Protein AF-X1VUG7-F1 (afdb_monomer)

Radius of gyration: 15.22 Å; Cα contacts (8 Å, |Δi|>4): 152; chains: 1; bounding box: 32×31×41 Å

Structure (mmCIF, N/CA/C/O backbone):
data_AF-X1VUG7-F1
#
_entry.id   AF-X1VUG7-F1
#
loop_
_atom_site.group_PDB
_atom_site.id
_atom_site.type_symbol
_atom_site.label_atom_id
_atom_site.label_alt_id
_atom_site.label_comp_id
_atom_site.label_asym_id
_atom_site.label_entity_id
_atom_site.label_seq_id
_atom_site.pdbx_PDB_ins_code
_atom_site.Cartn_x
_atom_site.Cartn_y
_atom_site.Cartn_z
_atom_site.occupancy
_atom_site.B_iso_or_equiv
_atom_site.auth_seq_id
_atom_site.auth_comp_id
_atom_site.auth_asym_id
_atom_site.auth_atom_id
_atom_site.pdbx_PDB_model_num
ATOM 1 N N . TYR A 1 1 ? -4.766 -6.450 -18.904 1.00 79.12 1 TYR A N 1
ATOM 2 C CA . TYR A 1 1 ? -4.909 -5.494 -17.787 1.00 79.12 1 TYR A CA 1
ATOM 3 C C . TYR A 1 1 ? -4.251 -6.085 -16.548 1.00 79.12 1 TYR A C 1
ATOM 5 O O . TYR A 1 1 ? -4.402 -7.282 -16.346 1.00 79.12 1 TYR A O 1
ATOM 13 N N . ASN A 1 2 ? -3.500 -5.303 -15.763 1.00 92.06 2 ASN A N 1
ATOM 14 C CA . ASN A 1 2 ? -2.887 -5.763 -14.508 1.00 92.06 2 ASN A CA 1
ATOM 15 C C . ASN A 1 2 ? -3.212 -4.790 -13.358 1.00 92.06 2 ASN A C 1
ATOM 17 O O . ASN A 1 2 ? -3.263 -3.574 -13.564 1.00 92.06 2 ASN A O 1
ATOM 21 N N . ALA A 1 3 ? -3.423 -5.322 -12.152 1.00 92.75 3 ALA A N 1
ATOM 22 C CA . ALA A 1 3 ? -3.643 -4.529 -10.942 1.00 92.75 3 ALA A CA 1
ATOM 23 C C . ALA A 1 3 ? -2.305 -4.152 -10.285 1.00 92.75 3 ALA A C 1
ATOM 25 O O . ALA A 1 3 ? -1.955 -2.978 -10.200 1.00 92.75 3 ALA A O 1
ATOM 26 N N . LEU A 1 4 ? -1.517 -5.158 -9.923 1.00 96.50 4 LEU A N 1
ATOM 27 C CA . LEU A 1 4 ? -0.265 -5.031 -9.185 1.00 96.50 4 LEU A CA 1
ATOM 28 C C . LEU A 1 4 ? 0.807 -5.880 -9.885 1.00 96.50 4 LEU A C 1
ATOM 30 O O . LEU A 1 4 ? 0.475 -6.808 -10.629 1.00 96.50 4 LEU A O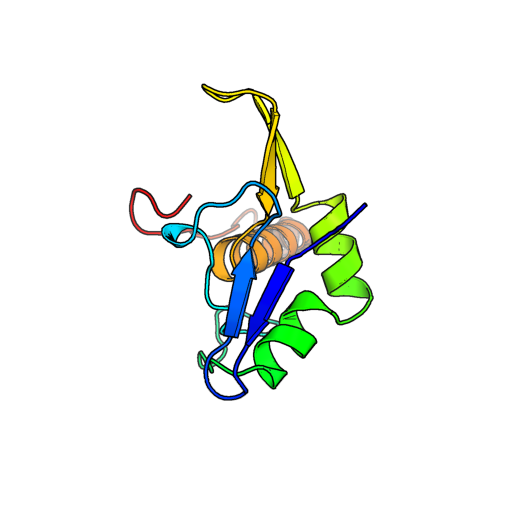 1
ATOM 34 N N . ILE A 1 5 ? 2.083 -5.584 -9.650 1.00 97.56 5 ILE A N 1
ATOM 35 C CA . ILE A 1 5 ? 3.210 -6.461 -9.989 1.00 97.56 5 ILE A CA 1
ATOM 36 C C . ILE A 1 5 ? 3.920 -6.816 -8.690 1.00 97.56 5 ILE A C 1
ATOM 38 O O . ILE A 1 5 ? 4.355 -5.917 -7.977 1.00 97.56 5 ILE A O 1
ATOM 42 N N . ILE A 1 6 ? 4.056 -8.113 -8.407 1.00 97.62 6 ILE A N 1
ATOM 43 C CA . ILE A 1 6 ? 4.806 -8.633 -7.260 1.00 97.62 6 ILE A CA 1
ATOM 44 C C . ILE A 1 6 ? 6.060 -9.342 -7.771 1.00 97.62 6 ILE A C 1
ATOM 46 O O . ILE A 1 6 ? 5.980 -10.237 -8.611 1.00 97.62 6 ILE A O 1
ATOM 50 N N . LEU A 1 7 ? 7.216 -8.951 -7.240 1.00 97.12 7 LEU A N 1
ATOM 51 C CA . LEU A 1 7 ? 8.517 -9.558 -7.509 1.00 97.12 7 LEU A CA 1
ATOM 52 C C . LEU A 1 7 ? 9.036 -10.164 -6.212 1.00 97.12 7 LEU A C 1
ATOM 54 O O . LEU A 1 7 ? 9.177 -9.454 -5.217 1.00 97.12 7 LEU A O 1
ATOM 58 N N . SER A 1 8 ? 9.310 -11.468 -6.201 1.00 96.56 8 SER A N 1
ATOM 59 C CA . SER A 1 8 ? 9.705 -12.161 -4.976 1.00 96.56 8 SER A CA 1
ATOM 60 C C . SER A 1 8 ? 10.690 -13.297 -5.218 1.00 96.56 8 SER A C 1
ATOM 62 O O . SER A 1 8 ? 10.634 -13.979 -6.237 1.00 96.56 8 SER A O 1
ATOM 64 N N . ASN A 1 9 ? 11.561 -13.519 -4.234 1.00 95.19 9 ASN A N 1
ATOM 65 C CA . ASN A 1 9 ? 12.375 -14.727 -4.088 1.00 95.19 9 ASN A CA 1
ATOM 66 C C . ASN A 1 9 ? 12.018 -15.514 -2.805 1.00 95.19 9 ASN A C 1
ATOM 68 O O . ASN A 1 9 ? 12.833 -16.283 -2.296 1.00 95.19 9 ASN A O 1
ATOM 72 N N . GLY A 1 10 ? 10.833 -15.269 -2.237 1.00 90.12 10 GLY A N 1
ATOM 73 C CA . GLY A 1 10 ? 10.355 -15.841 -0.976 1.00 90.12 10 GLY A CA 1
ATOM 74 C C . GLY A 1 10 ? 10.706 -14.991 0.249 1.00 90.12 10 GLY A C 1
ATOM 75 O O . GLY A 1 10 ? 9.806 -14.566 0.974 1.00 90.12 10 GLY A O 1
ATOM 76 N N . SER A 1 11 ? 11.996 -14.706 0.463 1.00 89.62 11 SER A N 1
ATOM 77 C CA . SER A 1 11 ? 12.484 -13.946 1.633 1.00 89.62 11 SER A CA 1
ATOM 78 C C . SER A 1 11 ? 12.465 -12.429 1.442 1.00 89.62 11 SER A C 1
ATOM 80 O O . SER A 1 11 ? 12.425 -11.674 2.408 1.00 89.62 11 SER A O 1
ATOM 82 N N . LYS A 1 12 ? 12.492 -11.968 0.193 1.00 92.31 12 LYS A N 1
ATOM 83 C CA . LYS A 1 12 ? 12.324 -10.570 -0.189 1.00 92.31 12 LYS A CA 1
ATOM 84 C C . LYS A 1 12 ? 11.212 -10.492 -1.213 1.00 92.31 12 LYS A C 1
ATOM 86 O O . LYS A 1 12 ? 11.194 -11.262 -2.173 1.00 92.31 12 LYS A O 1
ATOM 91 N N . SER A 1 13 ? 10.325 -9.529 -1.015 1.00 96.38 13 SER A N 1
ATOM 92 C CA . SER A 1 13 ? 9.191 -9.299 -1.897 1.00 96.38 13 SER A CA 1
ATOM 93 C C . SER A 1 13 ? 8.984 -7.807 -2.066 1.00 96.38 13 SER A C 1
ATOM 95 O O . SER A 1 13 ? 9.064 -7.059 -1.089 1.00 96.38 13 SER A O 1
ATOM 97 N N . LYS A 1 14 ? 8.715 -7.384 -3.298 1.00 97.44 14 LYS A N 1
ATOM 98 C CA . LYS A 1 14 ? 8.392 -6.002 -3.640 1.00 97.44 14 LYS A CA 1
ATOM 99 C C . LYS A 1 14 ? 7.148 -5.934 -4.509 1.00 97.44 14 LYS A C 1
ATOM 101 O O . LYS A 1 14 ? 6.950 -6.802 -5.358 1.00 97.44 14 LYS A O 1
ATOM 106 N N . VAL A 1 15 ? 6.357 -4.885 -4.322 1.00 97.69 15 VAL A N 1
ATOM 107 C CA . VAL A 1 15 ? 5.138 -4.613 -5.084 1.00 97.69 15 VAL A CA 1
ATOM 108 C C . VAL A 1 15 ? 5.208 -3.238 -5.747 1.00 97.69 15 VAL A C 1
ATOM 110 O O . VAL A 1 15 ? 5.751 -2.292 -5.175 1.00 97.69 15 VAL A O 1
ATOM 113 N N . GLY A 1 16 ? 4.681 -3.137 -6.963 1.00 97.56 16 GLY A N 1
ATOM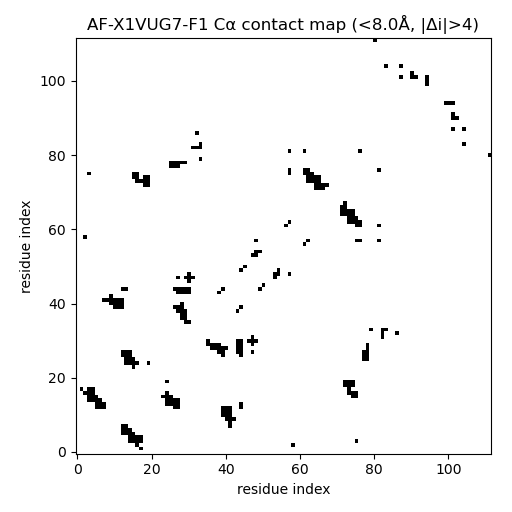 114 C CA . GLY A 1 16 ? 4.633 -1.900 -7.739 1.00 97.56 16 GLY A CA 1
ATOM 115 C C . GLY A 1 16 ? 3.591 -1.948 -8.855 1.00 97.56 16 GLY A C 1
ATOM 116 O O . GLY A 1 16 ? 2.839 -2.917 -8.994 1.00 97.56 16 GLY A O 1
ATOM 117 N N . SER A 1 17 ? 3.542 -0.887 -9.658 1.00 96.94 17 SER A N 1
ATOM 118 C CA . SER A 1 17 ? 2.695 -0.801 -10.850 1.00 96.94 17 SER A CA 1
ATOM 119 C C . SER A 1 17 ? 3.491 -1.128 -12.120 1.00 96.94 17 SER A C 1
ATOM 121 O O . SER A 1 17 ? 4.715 -1.218 -12.105 1.00 96.94 17 SER A O 1
ATOM 123 N N . VAL A 1 18 ? 2.797 -1.285 -13.250 1.00 95.62 18 VAL A N 1
ATOM 124 C CA . VAL A 1 18 ? 3.435 -1.546 -14.554 1.00 95.62 18 VAL A CA 1
ATOM 125 C C . VAL A 1 18 ? 4.281 -0.383 -15.079 1.00 95.62 18 VAL A C 1
ATOM 127 O O . VAL A 1 18 ? 5.201 -0.610 -15.855 1.00 95.62 18 VAL A O 1
ATOM 130 N N . SER A 1 19 ? 3.990 0.847 -14.656 1.00 95.62 19 SER A N 1
ATOM 131 C CA . SER A 1 19 ? 4.742 2.047 -15.044 1.00 95.62 19 SER A CA 1
ATOM 132 C C . SER A 1 19 ? 5.733 2.502 -13.971 1.00 95.62 19 SER A C 1
ATOM 134 O O . SER A 1 19 ? 6.296 3.584 -14.097 1.00 95.62 19 SER A O 1
ATOM 136 N N . ALA A 1 20 ? 5.891 1.741 -12.885 1.00 95.06 20 ALA A N 1
ATOM 137 C CA . ALA A 1 20 ? 6.808 2.085 -11.809 1.00 95.06 20 ALA A CA 1
ATOM 138 C C . ALA A 1 20 ? 8.253 1.742 -12.193 1.00 95.06 20 ALA A C 1
ATOM 140 O O . ALA A 1 20 ? 8.538 0.644 -12.671 1.00 95.06 20 ALA A O 1
ATOM 141 N N . GLU A 1 21 ? 9.176 2.659 -11.915 1.00 94.75 21 GLU A N 1
ATOM 142 C CA . GLU A 1 21 ? 10.604 2.347 -11.891 1.00 94.75 21 GLU A CA 1
ATOM 143 C C . GLU A 1 21 ? 10.960 1.531 -10.639 1.00 94.75 21 GLU A C 1
ATOM 145 O O . GLU A 1 21 ? 10.217 1.506 -9.654 1.00 94.75 21 GLU A O 1
ATOM 150 N N . TRP A 1 22 ? 12.117 0.861 -10.656 1.00 95.75 22 TRP A N 1
ATOM 151 C CA . TRP A 1 22 ? 12.538 -0.056 -9.589 1.00 95.75 22 TRP A CA 1
ATOM 152 C C . TRP A 1 22 ? 12.545 0.579 -8.189 1.00 95.75 22 TRP A C 1
ATOM 154 O O . TRP A 1 22 ? 12.166 -0.062 -7.212 1.00 95.75 22 TRP A O 1
ATOM 164 N N . GLU A 1 23 ? 12.930 1.847 -8.077 1.00 94.38 23 GLU A N 1
ATOM 165 C CA . GLU A 1 23 ? 12.942 2.587 -6.809 1.00 94.38 23 GLU A CA 1
ATOM 166 C C . GLU A 1 23 ? 11.551 2.799 -6.194 1.00 94.38 23 GLU A C 1
ATOM 168 O O . GLU A 1 23 ? 11.425 3.053 -4.994 1.00 94.38 23 GLU A O 1
ATOM 173 N N . HIS A 1 24 ? 10.491 2.656 -6.990 1.00 94.38 24 HIS A N 1
ATOM 174 C CA . HIS A 1 24 ? 9.108 2.751 -6.535 1.00 94.38 24 HIS A CA 1
ATOM 175 C C . HIS A 1 24 ? 8.490 1.391 -6.195 1.00 94.38 24 HIS A C 1
ATOM 177 O O . HIS A 1 24 ? 7.388 1.352 -5.646 1.00 94.38 24 HIS A O 1
ATOM 183 N N . PHE A 1 25 ? 9.206 0.285 -6.427 1.00 97.19 25 PHE A N 1
ATOM 184 C CA . PHE A 1 25 ? 8.814 -1.030 -5.929 1.00 97.19 25 PHE A CA 1
ATOM 185 C C . PHE A 1 25 ? 9.064 -1.124 -4.417 1.00 97.19 25 PHE A C 1
ATOM 187 O O . PHE A 1 25 ? 10.200 -1.213 -3.929 1.00 97.19 25 PHE A O 1
ATOM 194 N N . ALA A 1 26 ? 7.974 -1.113 -3.656 1.00 96.12 26 ALA A N 1
ATOM 195 C CA . ALA A 1 26 ? 7.993 -1.035 -2.203 1.00 96.12 26 ALA A CA 1
ATOM 196 C C . ALA A 1 26 ? 7.839 -2.411 -1.551 1.00 96.12 26 ALA A C 1
ATOM 198 O O . ALA A 1 26 ? 7.234 -3.326 -2.108 1.00 96.12 26 ALA A O 1
ATOM 199 N N . ASP A 1 27 ? 8.370 -2.551 -0.340 1.00 96.19 27 ASP A N 1
ATOM 200 C CA . ASP A 1 27 ? 8.070 -3.715 0.489 1.00 96.19 27 ASP A CA 1
ATOM 201 C C . ASP A 1 27 ? 6.653 -3.572 1.073 1.00 96.19 27 ASP A C 1
ATOM 203 O O . ASP A 1 27 ? 6.217 -2.465 1.400 1.00 96.19 27 ASP A O 1
ATOM 207 N N . TRP A 1 28 ? 5.969 -4.695 1.282 1.00 96.75 28 TRP A N 1
ATOM 208 C CA . TRP A 1 28 ? 4.709 -4.750 2.024 1.00 96.75 28 TRP A CA 1
ATOM 209 C C . TRP A 1 28 ? 4.949 -5.491 3.333 1.00 96.75 28 TRP A C 1
ATOM 211 O O . TRP A 1 28 ? 5.252 -6.683 3.316 1.00 96.75 28 TRP A O 1
ATOM 221 N N . LYS A 1 29 ? 4.921 -4.766 4.455 1.00 95.06 29 LYS A N 1
ATOM 222 C CA . LYS A 1 29 ? 5.477 -5.248 5.731 1.00 95.06 29 LYS A CA 1
ATOM 223 C C . LYS A 1 29 ? 4.407 -5.606 6.756 1.00 95.06 29 LYS A C 1
ATOM 225 O O . LYS A 1 29 ? 4.712 -6.337 7.688 1.00 95.06 29 LYS A O 1
ATOM 230 N N . LYS A 1 30 ? 3.194 -5.080 6.605 1.00 95.81 30 LYS A N 1
ATOM 231 C CA . LYS A 1 30 ? 2.087 -5.216 7.559 1.00 95.81 30 LYS A CA 1
ATOM 232 C C . LYS A 1 30 ? 0.810 -5.577 6.816 1.00 95.81 30 LYS A C 1
ATOM 234 O O . LYS A 1 30 ? 0.619 -5.125 5.686 1.00 95.81 30 LYS A O 1
ATOM 239 N N . ILE A 1 31 ? -0.041 -6.384 7.432 1.00 94.50 31 ILE A N 1
ATOM 240 C CA . ILE A 1 31 ? -1.238 -6.938 6.802 1.00 94.50 31 ILE A CA 1
ATOM 241 C C . ILE A 1 31 ? -2.439 -6.034 7.077 1.00 94.50 31 ILE A C 1
ATOM 243 O O . ILE A 1 31 ? -2.993 -5.508 6.120 1.00 94.50 31 ILE A O 1
ATOM 247 N N . ASN A 1 32 ? -2.813 -5.815 8.344 1.00 91.06 32 ASN A N 1
ATOM 248 C CA . ASN A 1 32 ? -4.087 -5.159 8.683 1.00 91.06 32 ASN A CA 1
ATOM 249 C C . ASN A 1 32 ? -3.928 -3.823 9.409 1.00 91.06 32 ASN A C 1
ATOM 251 O O . ASN A 1 32 ? -4.835 -3.000 9.387 1.00 91.06 32 ASN A O 1
ATOM 255 N N . SER A 1 33 ? -2.813 -3.605 10.108 1.00 90.00 33 SER A N 1
ATOM 256 C CA . SER A 1 33 ? -2.662 -2.430 10.967 1.00 90.00 33 SER A CA 1
ATOM 257 C C . SER A 1 33 ? -1.236 -1.913 11.008 1.00 90.00 33 SER A C 1
ATOM 259 O O . SER A 1 33 ? -0.271 -2.678 10.984 1.00 90.00 33 SER A O 1
ATOM 261 N N . GLU A 1 34 ? -1.089 -0.595 11.149 1.00 85.50 34 GLU A N 1
ATOM 262 C CA . GLU A 1 34 ? 0.210 0.031 11.385 1.00 85.50 34 GLU A CA 1
ATOM 263 C C . GLU A 1 34 ? 0.865 -0.406 12.703 1.00 85.50 34 GLU A C 1
ATOM 265 O O . GLU A 1 34 ? 2.082 -0.285 12.836 1.00 85.50 34 GLU A O 1
ATOM 270 N N . GLY A 1 35 ? 0.099 -0.939 13.659 1.00 84.81 35 GLY A N 1
ATOM 271 C CA . GLY A 1 35 ? 0.632 -1.464 14.919 1.00 84.81 35 GLY A CA 1
ATOM 272 C C . GLY A 1 35 ? 1.331 -2.823 14.798 1.00 84.81 35 GLY A C 1
ATOM 273 O O . GLY A 1 35 ? 1.978 -3.250 15.750 1.00 84.81 35 GLY A O 1
ATOM 274 N N . GLU A 1 36 ? 1.209 -3.508 13.657 1.00 91.38 36 GLU A N 1
ATOM 275 C CA . GLU A 1 36 ? 1.833 -4.816 13.444 1.00 91.38 36 GLU A CA 1
ATOM 276 C C . GLU A 1 36 ? 3.361 -4.719 13.324 1.00 91.38 36 GLU A C 1
ATOM 278 O O . GLU A 1 36 ? 3.916 -3.748 12.790 1.00 91.38 36 GLU A O 1
ATOM 283 N N . GLU A 1 37 ? 4.048 -5.771 13.775 1.00 92.12 37 GLU A N 1
ATOM 284 C CA . GLU A 1 37 ? 5.468 -5.952 13.490 1.00 92.12 37 GLU A CA 1
ATOM 285 C C . GLU A 1 37 ? 5.677 -6.102 11.977 1.00 92.12 37 GLU A C 1
ATOM 287 O O . GLU A 1 37 ? 5.006 -6.884 11.304 1.00 92.12 37 GLU A O 1
ATOM 292 N N . GLY A 1 38 ? 6.610 -5.324 11.426 1.00 91.81 38 GLY A N 1
ATOM 293 C CA . GLY A 1 38 ? 6.868 -5.314 9.993 1.00 91.81 38 GLY A CA 1
ATOM 294 C C . GLY A 1 38 ? 7.677 -6.530 9.543 1.00 91.81 38 GLY A C 1
ATOM 295 O O . GLY A 1 38 ? 8.887 -6.561 9.757 1.00 91.81 38 GLY A O 1
ATOM 296 N N . ILE A 1 39 ? 7.054 -7.471 8.834 1.00 92.62 39 ILE A N 1
ATOM 297 C CA . ILE A 1 39 ? 7.707 -8.675 8.305 1.00 92.62 39 ILE A CA 1
ATOM 298 C C . ILE A 1 39 ? 7.765 -8.600 6.779 1.00 92.62 39 ILE A C 1
ATOM 300 O O . ILE A 1 39 ? 6.741 -8.658 6.102 1.00 92.62 39 ILE A O 1
ATOM 304 N N . ILE A 1 40 ? 8.973 -8.519 6.213 1.00 91.62 40 ILE A N 1
ATOM 305 C CA . ILE A 1 40 ? 9.166 -8.600 4.759 1.00 91.62 40 ILE A CA 1
ATOM 306 C C . ILE A 1 40 ? 9.200 -10.078 4.361 1.00 91.62 40 ILE A C 1
ATOM 308 O O . ILE A 1 40 ? 10.192 -10.761 4.594 1.00 91.62 40 ILE A O 1
ATOM 312 N N . SER A 1 41 ? 8.122 -10.572 3.755 1.00 93.75 41 SER A N 1
ATOM 313 C CA . SER A 1 41 ? 8.051 -11.926 3.198 1.00 93.75 41 SER A CA 1
ATOM 314 C C . SER A 1 41 ? 7.040 -11.990 2.051 1.00 93.75 41 SER A C 1
ATOM 316 O O . SER A 1 41 ? 6.203 -11.097 1.893 1.00 93.75 41 SER A O 1
ATOM 318 N N . LEU A 1 42 ? 7.100 -13.039 1.223 1.00 96.00 42 LEU A N 1
ATOM 319 C CA . LEU A 1 42 ? 6.044 -13.295 0.235 1.00 96.00 42 LEU A CA 1
ATOM 320 C C . LEU A 1 42 ? 4.684 -13.541 0.897 1.00 96.00 42 LEU A C 1
ATOM 322 O O . LEU A 1 42 ? 3.675 -13.056 0.394 1.00 96.00 42 LEU A O 1
ATOM 326 N N . GLU A 1 43 ? 4.658 -14.238 2.032 1.00 95.31 43 GLU A N 1
ATOM 327 C CA . GLU A 1 43 ? 3.421 -14.518 2.763 1.00 95.31 43 GLU A CA 1
ATOM 328 C C . GLU A 1 43 ? 2.736 -13.223 3.216 1.00 95.31 43 GLU A C 1
ATOM 330 O O . GLU A 1 43 ? 1.562 -13.009 2.909 1.00 95.31 43 GLU A O 1
ATOM 335 N N . THR A 1 44 ? 3.480 -12.328 3.875 1.00 95.62 44 THR A N 1
ATOM 336 C CA . THR A 1 44 ? 2.967 -11.024 4.322 1.00 95.62 44 THR A CA 1
ATOM 337 C C . THR A 1 44 ? 2.424 -10.220 3.146 1.00 95.62 44 THR A C 1
ATOM 339 O O . THR A 1 44 ? 1.347 -9.634 3.237 1.00 95.62 44 THR A O 1
ATOM 342 N N . MET A 1 45 ? 3.147 -10.214 2.022 1.00 96.44 45 MET A N 1
ATOM 343 C CA . MET A 1 45 ? 2.741 -9.482 0.827 1.00 96.44 45 MET A CA 1
ATOM 344 C C . MET A 1 45 ? 1.449 -10.030 0.226 1.00 96.44 45 MET A C 1
ATOM 346 O O . MET A 1 45 ? 0.542 -9.254 -0.060 1.00 96.44 45 MET A O 1
ATOM 350 N N . ILE A 1 46 ? 1.333 -11.351 0.068 1.00 96.69 46 ILE A N 1
ATOM 351 C CA . ILE A 1 46 ? 0.121 -11.973 -0.477 1.00 96.69 46 ILE A CA 1
ATOM 352 C C . ILE A 1 46 ? -1.069 -11.728 0.453 1.00 96.69 46 ILE A C 1
ATOM 354 O O . ILE A 1 46 ? -2.114 -11.297 -0.017 1.00 96.69 46 ILE A O 1
ATOM 358 N N . ARG A 1 47 ? -0.926 -11.915 1.768 1.00 95.88 47 ARG A N 1
ATOM 359 C CA . ARG A 1 47 ? -2.030 -11.673 2.716 1.00 95.88 47 ARG A CA 1
ATOM 360 C C . ARG A 1 47 ? -2.448 -10.200 2.763 1.00 95.88 47 ARG A C 1
ATOM 362 O O . ARG A 1 47 ? -3.629 -9.890 2.874 1.00 95.88 47 ARG A O 1
ATOM 369 N N . GLY A 1 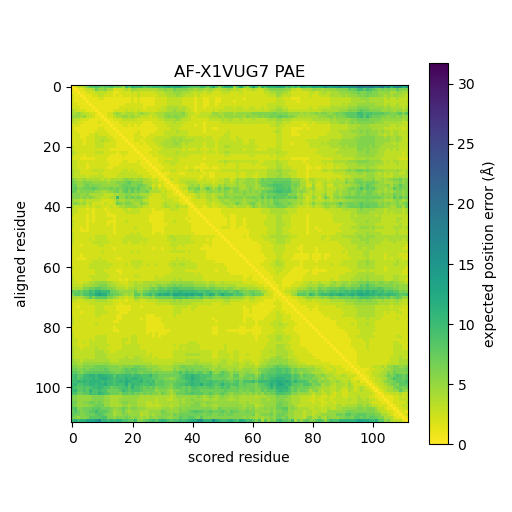48 ? -1.484 -9.291 2.654 1.00 96.06 48 GLY A N 1
ATOM 370 C CA . GLY A 1 48 ? -1.735 -7.854 2.692 1.00 96.06 48 GLY A CA 1
ATOM 371 C C . GLY A 1 48 ? -2.264 -7.250 1.389 1.00 96.06 48 GLY A C 1
ATOM 372 O O . GLY A 1 48 ? -2.836 -6.170 1.435 1.00 96.06 48 GLY A O 1
ATOM 373 N N . THR A 1 49 ? -2.092 -7.913 0.238 1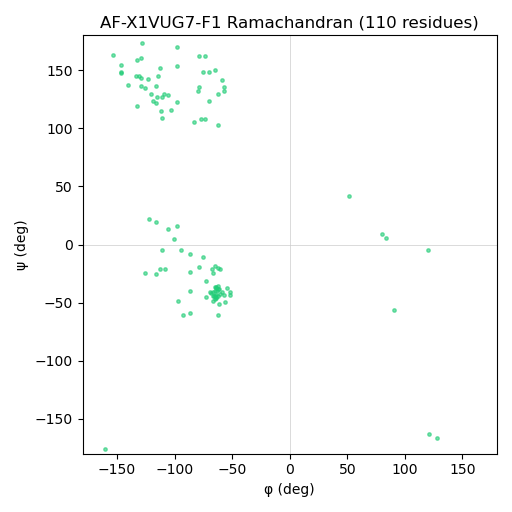.00 97.12 49 THR A N 1
ATOM 374 C CA . THR A 1 49 ? -2.462 -7.337 -1.075 1.00 97.12 49 THR A CA 1
ATOM 375 C C . THR A 1 49 ? -3.398 -8.196 -1.921 1.00 97.12 49 THR A C 1
ATOM 377 O O . THR A 1 49 ? -4.101 -7.650 -2.764 1.00 97.12 49 THR A O 1
ATOM 380 N N . CYS A 1 50 ? -3.420 -9.516 -1.723 1.00 97.00 50 CYS A N 1
ATOM 381 C CA . CYS A 1 50 ? -4.161 -10.468 -2.559 1.00 97.00 50 CYS A CA 1
ATOM 382 C C . CYS A 1 50 ? -5.363 -11.108 -1.853 1.00 97.00 50 CYS A C 1
ATOM 384 O O . CYS A 1 50 ? -6.094 -11.861 -2.497 1.00 97.00 50 CYS A O 1
ATOM 386 N N . GLU A 1 51 ? -5.582 -10.834 -0.563 1.00 96.31 51 GLU A N 1
ATOM 387 C CA . GLU A 1 51 ? -6.869 -11.145 0.065 1.00 96.31 51 GLU A CA 1
ATOM 388 C C . GLU A 1 51 ? -7.975 -10.431 -0.734 1.00 96.31 51 GLU A C 1
ATOM 390 O O . GLU A 1 51 ? -7.800 -9.248 -1.035 1.00 96.31 51 GLU A O 1
ATOM 395 N N . PRO A 1 52 ? -9.088 -11.091 -1.117 1.00 96.69 52 PRO A N 1
ATOM 396 C CA . PRO A 1 52 ? -10.024 -10.537 -2.097 1.00 96.69 52 PRO A CA 1
ATOM 397 C C . PRO A 1 52 ? -10.504 -9.115 -1.784 1.00 96.69 52 PRO A C 1
ATOM 399 O O . PRO A 1 52 ? -10.561 -8.285 -2.687 1.00 96.69 52 PRO A O 1
ATOM 402 N N . ALA A 1 53 ? -10.786 -8.813 -0.514 1.00 96.06 53 ALA A N 1
ATOM 403 C CA . ALA A 1 53 ? -11.188 -7.475 -0.088 1.00 96.06 53 ALA A CA 1
ATOM 404 C C . ALA A 1 53 ? -10.057 -6.444 -0.255 1.00 96.06 53 ALA A C 1
ATOM 406 O O . ALA A 1 53 ? -10.277 -5.401 -0.862 1.00 96.06 53 ALA A O 1
ATOM 407 N N . HIS A 1 54 ? -8.841 -6.754 0.210 1.00 95.75 54 HIS A N 1
ATOM 408 C CA . HIS A 1 54 ? -7.679 -5.869 0.069 1.00 95.75 54 HIS A CA 1
ATOM 409 C C . HIS A 1 54 ? -7.311 -5.635 -1.397 1.00 95.75 54 HIS A C 1
ATOM 411 O O . HIS A 1 54 ? -6.986 -4.516 -1.779 1.00 95.75 54 HIS A O 1
ATOM 417 N N . LEU A 1 55 ? -7.375 -6.674 -2.235 1.00 97.25 55 LEU A N 1
ATOM 418 C CA . LEU A 1 55 ? -7.039 -6.559 -3.652 1.00 97.25 55 LEU A CA 1
ATOM 419 C C . LEU A 1 55 ? -8.017 -5.644 -4.393 1.00 97.25 55 LEU A C 1
ATOM 421 O O . LEU A 1 55 ? -7.588 -4.818 -5.199 1.00 97.25 55 LEU A O 1
ATOM 425 N N . LEU A 1 56 ? -9.317 -5.806 -4.135 1.00 97.19 56 LEU A N 1
ATOM 426 C CA . LEU A 1 56 ? -10.350 -4.962 -4.733 1.00 97.19 56 LEU A CA 1
ATOM 427 C C . LEU A 1 56 ? -10.227 -3.522 -4.243 1.00 97.19 56 LEU A C 1
ATOM 429 O O . LEU A 1 56 ? -10.233 -2.608 -5.058 1.00 97.19 56 LEU A O 1
ATOM 433 N N . ASP A 1 57 ? -10.011 -3.324 -2.946 1.00 97.06 57 ASP A N 1
ATOM 434 C CA . ASP A 1 57 ? -9.824 -1.997 -2.369 1.00 97.06 57 ASP A CA 1
ATOM 435 C C . ASP A 1 57 ? -8.579 -1.301 -2.951 1.00 97.06 57 ASP A C 1
ATOM 437 O O . ASP A 1 57 ? -8.642 -0.160 -3.411 1.00 97.06 57 ASP A O 1
ATOM 441 N N . LEU A 1 58 ? -7.461 -2.027 -3.073 1.00 97.12 58 LEU A N 1
ATOM 442 C CA . LEU A 1 58 ? -6.246 -1.526 -3.719 1.00 97.12 58 LEU A CA 1
ATOM 443 C C . LEU A 1 58 ? -6.470 -1.108 -5.175 1.00 97.12 58 LEU A C 1
ATOM 445 O O . LEU A 1 58 ? -5.917 -0.106 -5.641 1.00 97.12 58 LEU A O 1
ATOM 449 N N . LEU A 1 59 ? -7.256 -1.896 -5.906 1.00 95.88 59 LEU A N 1
ATOM 450 C CA . LEU A 1 59 ? -7.554 -1.657 -7.310 1.00 95.88 59 LEU A CA 1
ATOM 451 C C . LEU A 1 59 ? -8.503 -0.470 -7.507 1.00 95.88 59 LEU A C 1
ATOM 453 O O . LEU A 1 59 ? -8.266 0.336 -8.404 1.00 95.88 59 LEU A O 1
ATOM 457 N N . GLU A 1 60 ? -9.567 -0.387 -6.711 1.00 96.00 60 GLU A N 1
ATOM 458 C CA . GLU A 1 60 ? -10.657 0.575 -6.894 1.00 96.00 60 GLU A CA 1
ATOM 459 C C . GLU A 1 60 ? -10.372 1.920 -6.220 1.00 96.00 60 GLU A C 1
ATOM 461 O O . GLU A 1 60 ? -10.648 2.964 -6.809 1.00 96.00 60 GLU A O 1
ATOM 466 N N . ASN A 1 61 ? -9.779 1.906 -5.022 1.00 97.00 61 ASN A N 1
ATOM 467 C CA . ASN A 1 61 ? -9.670 3.091 -4.166 1.00 97.00 61 ASN A CA 1
ATOM 468 C C . ASN A 1 61 ? -8.229 3.592 -3.981 1.00 97.00 61 ASN A C 1
ATOM 470 O O . ASN A 1 61 ? -8.024 4.765 -3.671 1.00 97.00 61 ASN A O 1
ATOM 474 N N . TYR A 1 62 ? -7.218 2.745 -4.208 1.00 97.25 62 TYR A N 1
ATOM 475 C CA . TYR A 1 62 ? -5.803 3.080 -3.959 1.00 97.25 62 TYR A CA 1
ATOM 476 C C . TYR A 1 62 ? -4.902 2.963 -5.196 1.00 97.25 62 TYR A C 1
ATOM 478 O O . TYR A 1 62 ? -3.674 2.845 -5.094 1.00 97.25 62 TYR A O 1
ATOM 486 N N . THR A 1 63 ? -5.509 3.034 -6.378 1.00 97.00 63 THR A N 1
ATOM 487 C CA . THR A 1 63 ? -4.816 3.125 -7.661 1.00 97.00 63 THR A CA 1
ATOM 488 C C . THR A 1 63 ? -5.131 4.466 -8.315 1.00 97.00 63 THR A C 1
ATOM 490 O O . THR A 1 63 ? -6.291 4.805 -8.527 1.00 97.00 63 THR A O 1
ATOM 493 N N . LEU A 1 64 ? -4.093 5.214 -8.690 1.00 96.06 64 LEU A N 1
ATOM 494 C CA . LEU A 1 64 ? -4.217 6.506 -9.366 1.00 96.06 64 LEU A CA 1
ATOM 495 C C . LEU A 1 64 ? -3.619 6.432 -10.773 1.00 96.06 64 LEU A C 1
ATOM 497 O O . LEU A 1 64 ? -2.523 5.908 -10.963 1.00 96.06 64 LEU A O 1
ATOM 501 N N . PHE A 1 65 ? -4.313 7.011 -11.750 1.00 95.88 65 PHE A N 1
ATOM 502 C CA . PHE A 1 65 ? -3.770 7.271 -13.081 1.00 95.88 65 PHE A CA 1
ATOM 503 C C . PHE A 1 65 ? -3.568 8.772 -13.255 1.00 95.88 65 PHE A C 1
ATOM 505 O O . PHE A 1 65 ? -4.482 9.550 -12.987 1.00 95.88 65 PHE A O 1
ATOM 512 N N . MET A 1 66 ? -2.382 9.185 -13.696 1.00 95.75 66 MET A N 1
ATOM 513 C CA . MET A 1 66 ? -2.073 10.599 -13.908 1.00 95.75 66 MET A CA 1
ATOM 514 C C . MET A 1 66 ? -1.126 10.808 -15.087 1.00 95.75 66 MET A C 1
ATOM 516 O O . MET A 1 66 ? -0.348 9.921 -15.435 1.00 95.75 66 MET A O 1
ATOM 520 N N . GLU A 1 67 ? -1.178 11.988 -15.699 1.00 96.88 67 GLU A N 1
ATOM 521 C CA . GLU A 1 67 ? -0.219 12.376 -16.731 1.00 96.88 67 GLU A CA 1
ATOM 522 C C . GLU A 1 67 ? 1.094 12.849 -16.101 1.00 96.88 67 GLU A C 1
ATOM 524 O O . GLU A 1 67 ? 1.111 13.678 -15.190 1.00 96.88 67 GLU A O 1
ATOM 529 N N . ALA A 1 68 ? 2.206 12.331 -16.613 1.00 93.12 68 ALA A N 1
ATOM 530 C CA . ALA A 1 68 ? 3.554 12.740 -16.252 1.00 93.12 68 ALA A CA 1
ATOM 531 C C . ALA A 1 68 ? 4.374 13.070 -17.507 1.00 93.12 68 ALA A C 1
ATOM 533 O O . ALA A 1 68 ? 3.947 12.854 -18.646 1.00 93.12 68 ALA A O 1
ATOM 534 N N . LYS A 1 69 ? 5.596 13.585 -17.311 1.00 89.25 69 LYS A N 1
ATOM 535 C CA . LYS A 1 69 ? 6.561 13.746 -18.407 1.00 89.25 69 LYS A CA 1
ATOM 536 C C . LYS A 1 69 ? 6.891 12.360 -18.971 1.00 89.25 69 LYS A C 1
ATOM 538 O O . LYS A 1 69 ? 7.634 11.614 -18.349 1.00 89.25 69 LYS A O 1
ATOM 543 N N . GLY A 1 70 ? 6.319 12.027 -20.126 1.00 89.94 70 GLY A N 1
ATOM 544 C CA . GLY A 1 70 ? 6.444 10.703 -20.748 1.00 89.94 70 GLY A CA 1
ATOM 545 C C . GLY A 1 70 ? 5.118 9.967 -20.962 1.00 89.94 70 GLY A C 1
ATOM 546 O O . GLY A 1 70 ? 5.122 8.924 -21.608 1.00 89.94 70 GLY A O 1
ATOM 547 N N . GLY A 1 71 ? 3.992 10.517 -20.493 1.00 94.75 71 GLY A N 1
ATOM 548 C CA . GLY A 1 71 ? 2.649 10.000 -20.764 1.00 94.75 71 GLY A CA 1
ATOM 549 C C . GLY A 1 71 ? 1.874 9.615 -19.505 1.00 94.75 71 GLY A C 1
ATOM 550 O O . GLY A 1 71 ? 2.199 10.039 -18.396 1.00 94.75 71 GLY A O 1
ATOM 551 N N . LEU A 1 72 ? 0.816 8.825 -19.697 1.00 96.00 72 LEU A N 1
ATOM 552 C CA . LEU A 1 72 ? -0.034 8.330 -18.617 1.00 96.00 72 LEU A CA 1
ATOM 553 C C . LEU A 1 72 ? 0.720 7.292 -17.777 1.00 96.00 72 LEU A C 1
ATOM 555 O O . LEU A 1 72 ? 1.150 6.261 -18.296 1.00 96.00 72 LEU A O 1
ATOM 559 N N . ILE A 1 73 ? 0.826 7.539 -16.475 1.00 96.50 73 ILE A N 1
ATOM 560 C CA . ILE A 1 73 ? 1.401 6.608 -15.505 1.00 96.50 73 ILE A CA 1
ATOM 561 C C . ILE A 1 73 ? 0.332 6.098 -14.541 1.00 96.50 73 ILE A C 1
ATOM 563 O O . ILE A 1 73 ? -0.656 6.774 -14.249 1.00 96.50 73 ILE A O 1
ATOM 567 N N . LYS A 1 74 ? 0.557 4.889 -14.034 1.00 96.25 74 LYS A N 1
ATOM 568 C CA . LYS A 1 74 ? -0.215 4.236 -12.983 1.00 96.25 74 LYS A CA 1
ATOM 569 C C . LYS A 1 74 ? 0.576 4.250 -11.678 1.00 96.25 74 LYS A C 1
ATOM 571 O O . LYS A 1 74 ? 1.706 3.766 -11.631 1.00 96.25 74 LYS A O 1
ATOM 576 N N . LEU A 1 75 ? -0.041 4.707 -10.603 1.00 96.00 75 LEU A N 1
ATOM 577 C CA . LEU A 1 75 ? 0.486 4.661 -9.245 1.00 96.00 75 LEU A CA 1
ATOM 578 C C . LEU A 1 75 ? -0.391 3.741 -8.396 1.00 96.00 75 LEU A C 1
ATOM 580 O O . LEU A 1 75 ? -1.603 3.675 -8.590 1.00 96.00 75 LEU A O 1
ATOM 584 N N . VAL A 1 76 ? 0.2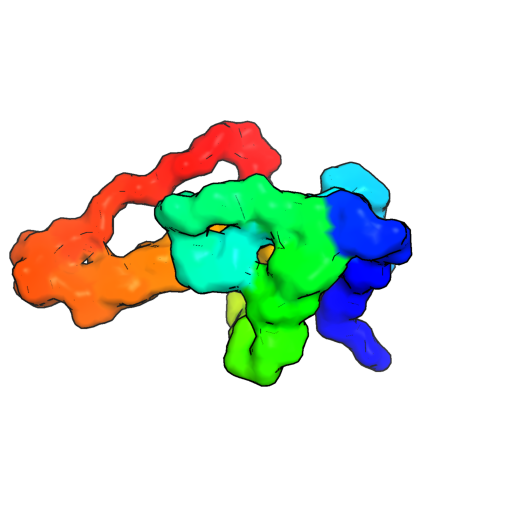32 3.021 -7.469 1.00 96.94 76 VAL A N 1
ATOM 585 C CA . VAL A 1 76 ? -0.447 2.163 -6.491 1.00 96.94 76 VAL A CA 1
ATOM 586 C C . VAL A 1 76 ? 0.085 2.531 -5.114 1.00 96.94 76 VAL A C 1
ATOM 588 O O . VAL A 1 76 ? 1.294 2.726 -4.961 1.00 96.94 76 VAL A O 1
ATOM 591 N N . ALA A 1 77 ? -0.807 2.640 -4.131 1.00 96.75 77 ALA A N 1
ATOM 592 C CA . ALA A 1 77 ? -0.427 2.985 -2.769 1.00 96.75 77 ALA A CA 1
ATOM 593 C C . ALA A 1 77 ? 0.580 1.987 -2.172 1.00 96.75 77 ALA A C 1
ATOM 595 O O . ALA A 1 77 ? 0.496 0.771 -2.355 1.00 96.75 77 ALA A O 1
ATOM 596 N N . LYS A 1 78 ? 1.532 2.518 -1.405 1.00 96.31 78 LYS A N 1
ATOM 597 C CA . LYS A 1 78 ? 2.457 1.737 -0.576 1.00 96.31 78 LYS A CA 1
ATOM 598 C C . LYS A 1 78 ? 1.762 1.296 0.715 1.00 96.31 78 LYS A C 1
ATOM 600 O O . LYS A 1 78 ? 0.773 1.892 1.132 1.00 96.31 78 LYS A O 1
ATOM 605 N N . ASN A 1 79 ? 2.325 0.298 1.395 1.00 96.56 79 ASN A N 1
ATOM 606 C CA . ASN A 1 79 ? 1.727 -0.311 2.589 1.00 96.56 79 ASN A CA 1
ATOM 607 C C . ASN A 1 79 ? 1.326 0.702 3.683 1.00 96.56 79 ASN A C 1
ATOM 609 O O . ASN A 1 79 ? 0.224 0.610 4.210 1.00 96.56 79 ASN A O 1
ATOM 613 N N . HIS A 1 80 ? 2.164 1.701 3.981 1.00 94.50 80 HIS A N 1
ATOM 614 C CA . HIS A 1 80 ? 1.848 2.756 4.962 1.00 94.50 80 HIS A CA 1
ATOM 615 C C . HIS A 1 80 ? 0.806 3.765 4.460 1.00 94.50 80 HIS A C 1
ATOM 617 O O . HIS A 1 80 ? 0.019 4.280 5.240 1.00 94.50 80 HIS A O 1
ATOM 623 N N . GLN A 1 81 ? 0.759 4.041 3.155 1.00 95.88 81 GLN A N 1
ATOM 624 C CA . GLN A 1 81 ? -0.271 4.914 2.579 1.00 95.88 81 GLN A CA 1
ATOM 625 C C . GLN A 1 81 ? -1.646 4.238 2.651 1.00 95.88 81 GLN A C 1
ATOM 627 O O . GLN A 1 81 ? -2.626 4.881 3.014 1.00 95.88 81 GLN A O 1
ATOM 632 N N . TYR A 1 82 ? -1.699 2.936 2.356 1.00 96.75 82 TYR A N 1
ATOM 633 C CA . TYR A 1 82 ? -2.912 2.127 2.444 1.00 96.75 82 TYR A CA 1
ATOM 634 C C . TYR A 1 82 ? -3.446 2.055 3.881 1.00 96.75 82 TYR A C 1
ATOM 636 O O . TYR A 1 82 ? -4.537 2.551 4.165 1.00 96.75 82 TYR A O 1
ATOM 644 N N . LEU A 1 83 ? -2.639 1.512 4.800 1.00 95.88 83 LEU A N 1
ATOM 645 C CA . LEU A 1 83 ? -3.036 1.311 6.197 1.00 95.88 83 LEU A CA 1
ATOM 646 C C . LEU A 1 83 ? -3.306 2.628 6.921 1.00 95.88 83 LEU A C 1
ATOM 648 O O . LEU A 1 83 ? -4.237 2.722 7.718 1.00 95.88 83 LEU A O 1
ATOM 652 N N . GLY A 1 84 ? -2.521 3.654 6.612 1.00 95.00 84 GLY A N 1
ATOM 653 C CA . GLY A 1 84 ? -2.676 4.960 7.210 1.00 95.00 84 GLY A CA 1
ATOM 654 C C . GLY A 1 84 ? -4.007 5.633 6.860 1.00 95.00 84 GLY A C 1
ATOM 655 O O . GLY A 1 84 ? -4.697 6.152 7.740 1.00 95.00 84 GLY A O 1
ATOM 656 N N . VAL A 1 85 ? -4.407 5.592 5.585 1.00 94.94 85 VAL A N 1
ATOM 657 C CA . VAL A 1 85 ? -5.710 6.126 5.153 1.00 94.94 85 VAL A CA 1
ATOM 658 C C . VAL A 1 85 ? -6.852 5.266 5.687 1.00 94.94 85 VAL A C 1
ATOM 660 O O . VAL A 1 85 ? -7.839 5.826 6.158 1.00 94.94 85 VAL A O 1
ATOM 663 N N . LEU A 1 86 ? -6.707 3.936 5.683 1.00 94.25 86 LEU A N 1
ATOM 664 C CA . LEU A 1 86 ? -7.702 3.029 6.258 1.00 94.25 86 LEU A CA 1
ATOM 665 C C . LEU A 1 86 ? -7.974 3.379 7.730 1.00 94.25 86 LEU A C 1
ATOM 667 O O . LEU A 1 86 ? -9.119 3.616 8.113 1.00 94.25 86 LEU A O 1
ATOM 671 N N . GLN A 1 87 ? -6.920 3.539 8.535 1.00 93.56 87 GLN A N 1
ATOM 672 C CA . GLN A 1 87 ? -7.041 3.937 9.937 1.00 93.56 87 GLN A CA 1
ATOM 673 C C . GLN A 1 87 ? -7.681 5.325 10.100 1.00 93.56 87 GLN A C 1
ATOM 675 O O . GLN A 1 87 ? -8.481 5.539 11.015 1.00 93.56 87 GLN A O 1
ATOM 680 N N . ALA A 1 88 ? -7.359 6.281 9.224 1.00 93.88 88 ALA A N 1
ATOM 681 C CA . ALA A 1 88 ? -7.983 7.602 9.245 1.00 93.88 88 ALA A CA 1
ATOM 682 C C . ALA A 1 88 ? -9.491 7.531 8.934 1.00 93.88 88 ALA A C 1
ATOM 684 O O . ALA A 1 88 ? -10.281 8.212 9.590 1.00 93.88 88 ALA A O 1
ATOM 685 N N . MET A 1 89 ? -9.902 6.682 7.986 1.00 93.88 89 MET A N 1
ATOM 686 C CA . MET A 1 89 ? -11.311 6.451 7.652 1.00 93.88 89 MET A CA 1
ATOM 687 C C . MET A 1 89 ? -12.068 5.773 8.798 1.00 93.88 89 MET A C 1
ATOM 689 O O . MET A 1 89 ? -13.156 6.220 9.161 1.00 93.88 89 MET A O 1
ATOM 693 N N . GLU A 1 90 ? -11.480 4.756 9.428 1.00 92.62 90 GLU A N 1
ATOM 694 C CA . GLU A 1 90 ? -12.049 4.113 10.618 1.00 92.62 90 GLU A CA 1
ATOM 695 C C . GLU A 1 90 ? -12.194 5.103 11.782 1.00 92.62 90 GLU A C 1
ATOM 697 O O . GLU A 1 90 ? -13.221 5.141 12.464 1.00 92.62 90 GLU A O 1
ATOM 702 N N . ALA A 1 91 ? -11.187 5.955 11.999 1.00 92.38 91 ALA A N 1
ATOM 703 C CA . ALA A 1 91 ? -11.250 6.992 13.019 1.00 92.38 91 ALA A CA 1
ATOM 704 C C . ALA A 1 91 ? -12.350 8.022 12.724 1.00 92.38 91 ALA A C 1
ATOM 706 O O . ALA A 1 91 ? -13.020 8.462 13.663 1.00 92.38 91 ALA A O 1
ATOM 707 N N . LEU A 1 92 ? -12.554 8.373 11.450 1.00 94.88 92 LEU A N 1
ATOM 708 C CA . LEU A 1 92 ? -13.601 9.293 11.008 1.00 94.88 92 LEU A CA 1
ATOM 709 C C . LEU A 1 92 ? -14.997 8.701 11.219 1.00 94.88 92 LEU A C 1
ATOM 711 O O . LEU A 1 92 ? -15.880 9.400 11.708 1.00 94.88 92 LEU A O 1
ATOM 715 N N . ALA A 1 93 ? -15.186 7.410 10.944 1.00 95.06 93 ALA A N 1
ATOM 716 C CA . ALA A 1 93 ? -16.451 6.719 11.201 1.00 95.06 93 ALA A CA 1
ATOM 717 C C . ALA A 1 93 ? -16.852 6.726 12.691 1.00 95.06 93 ALA A C 1
ATOM 719 O O . ALA A 1 93 ? -18.022 6.565 13.020 1.00 95.06 93 ALA A O 1
ATOM 720 N N . GLN A 1 94 ? -15.891 6.936 13.597 1.00 93.56 94 GLN A N 1
ATOM 721 C CA . GLN A 1 94 ? -16.091 6.976 15.050 1.00 93.56 94 GLN A CA 1
ATOM 722 C C . GLN A 1 94 ? -16.036 8.401 15.632 1.00 93.56 94 GLN A C 1
ATOM 724 O O . GLN A 1 94 ? -15.912 8.574 16.847 1.00 93.56 94 GLN A O 1
ATOM 729 N N . ILE A 1 95 ? -16.097 9.440 14.791 1.00 94.88 95 ILE A N 1
ATOM 730 C CA . ILE A 1 95 ? -15.839 10.827 15.204 1.00 94.88 95 ILE A CA 1
ATOM 731 C C . ILE A 1 95 ? -16.831 11.354 16.252 1.00 94.88 95 ILE A C 1
ATOM 733 O O . ILE A 1 95 ? -16.426 12.078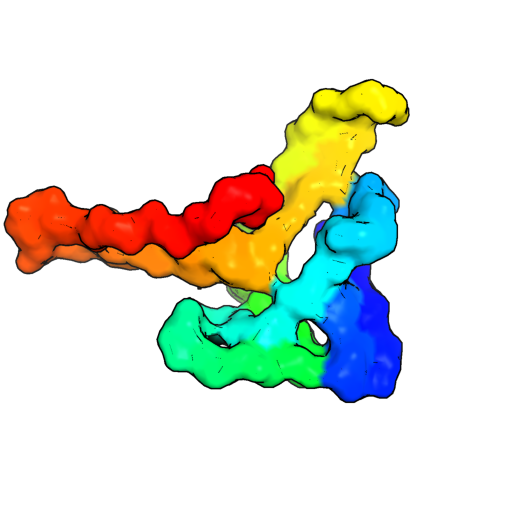 17.166 1.00 94.88 95 ILE A O 1
ATOM 737 N N . GLU A 1 96 ? -18.104 10.958 16.172 1.00 93.62 96 GLU A N 1
ATOM 738 C CA . GLU A 1 96 ? -19.139 11.355 17.137 1.00 93.62 96 GLU A CA 1
ATOM 739 C C . GLU A 1 96 ? -18.832 10.802 18.535 1.00 93.62 96 GLU A C 1
ATOM 741 O O . GLU A 1 96 ? -18.857 11.536 19.523 1.00 93.62 96 GLU A O 1
ATOM 746 N N . HIS A 1 97 ? -18.411 9.535 18.613 1.00 92.19 97 HIS A N 1
ATOM 747 C CA . HIS A 1 97 ? -17.987 8.891 19.859 1.00 92.19 97 HIS A CA 1
ATOM 748 C C . HIS A 1 97 ? -16.686 9.477 20.427 1.00 92.19 97 HIS A C 1
ATOM 750 O O . HIS A 1 97 ? -16.4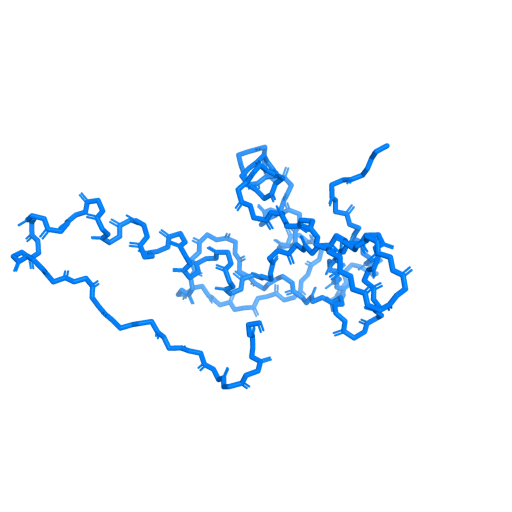19 9.358 21.622 1.00 92.19 97 HIS A O 1
ATOM 756 N N . LYS A 1 98 ? -15.882 10.139 19.587 1.00 89.62 98 LYS A N 1
ATOM 757 C CA . LYS A 1 98 ? -14.624 10.800 19.967 1.00 89.62 98 LYS A CA 1
ATOM 758 C C . LYS A 1 98 ? -14.772 12.306 20.199 1.00 89.62 98 LYS A C 1
ATOM 760 O O . LYS A 1 98 ? -13.763 13.013 20.232 1.00 89.62 98 LYS A O 1
ATOM 765 N N . ALA A 1 99 ? -15.998 12.812 20.357 1.00 91.69 99 ALA A N 1
ATOM 766 C CA . ALA A 1 99 ? -16.278 14.234 20.571 1.00 91.69 99 ALA A CA 1
ATOM 767 C C . ALA A 1 99 ? -15.613 15.142 19.514 1.00 91.69 99 ALA A C 1
ATOM 769 O O . ALA A 1 99 ? -15.025 16.175 19.840 1.00 91.69 99 ALA A O 1
ATOM 770 N N . GLY A 1 100 ? -15.645 14.722 18.244 1.00 90.50 100 GLY A N 1
ATOM 771 C CA . GLY A 1 100 ? -15.065 15.486 17.137 1.00 90.50 100 GLY A CA 1
ATOM 772 C C . GLY A 1 100 ? -13.558 15.297 16.927 1.00 90.50 100 GLY A C 1
ATOM 773 O O . GLY A 1 100 ? -12.976 15.997 16.102 1.00 90.50 100 GLY A O 1
ATOM 774 N N . ARG A 1 101 ? -12.889 14.393 17.660 1.00 88.62 101 ARG A N 1
ATOM 775 C CA . ARG A 1 101 ? -11.425 14.219 17.600 1.00 88.62 101 ARG A CA 1
ATOM 776 C C . ARG A 1 101 ? -11.015 13.058 16.687 1.00 88.62 101 ARG A C 1
ATOM 778 O O . ARG A 1 101 ? -11.382 11.915 16.945 1.00 88.62 101 ARG A O 1
ATOM 785 N N . LEU A 1 102 ? -10.192 13.348 15.674 1.00 89.00 102 LEU A N 1
ATOM 786 C CA . LEU A 1 102 ? -9.740 12.368 14.674 1.00 89.00 102 LEU A CA 1
ATOM 787 C C . LEU A 1 102 ? -8.351 11.773 14.979 1.00 89.00 102 LEU A C 1
ATOM 789 O O . LEU A 1 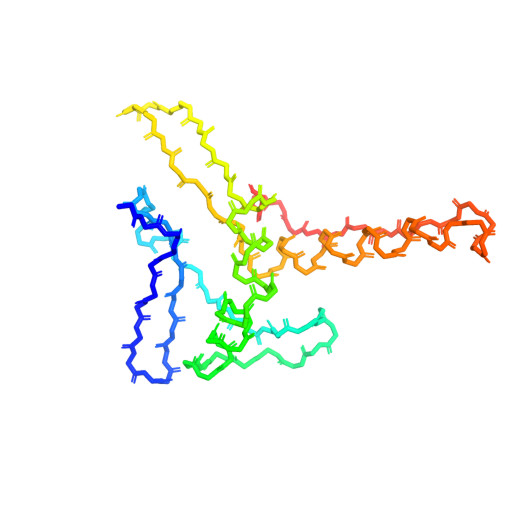102 ? -8.198 10.555 14.978 1.00 89.00 102 LEU A O 1
ATOM 793 N N . GLY A 1 103 ? -7.360 12.619 15.285 1.00 90.44 103 GLY A N 1
ATOM 794 C CA . GLY A 1 103 ? -5.971 12.214 15.543 1.00 90.44 103 GLY A CA 1
ATOM 795 C C . GLY A 1 103 ? -4.957 12.995 14.703 1.00 90.44 103 GLY A C 1
ATOM 796 O O . GLY A 1 103 ? -5.293 14.023 14.117 1.00 90.44 103 GLY A O 1
ATOM 797 N N . VAL A 1 104 ? -3.712 12.510 14.667 1.00 91.31 104 VAL A N 1
ATOM 798 C CA . VAL A 1 104 ? -2.620 13.071 13.858 1.00 91.31 104 VAL A CA 1
ATOM 799 C C . VAL A 1 104 ? -2.123 12.002 12.895 1.00 91.31 104 VAL A C 1
ATOM 801 O O . VAL A 1 104 ? -1.804 10.895 13.316 1.00 91.31 104 VAL A O 1
ATOM 804 N N . PHE A 1 105 ? -2.029 12.364 11.619 1.00 89.69 105 PHE A N 1
ATOM 805 C CA . PHE A 1 105 ? -1.432 11.547 10.572 1.00 89.69 105 PHE A CA 1
ATOM 806 C C . PHE A 1 105 ? -0.041 12.093 10.244 1.00 89.69 105 PHE A C 1
ATOM 808 O O . PHE A 1 105 ? 0.072 13.241 9.812 1.00 89.69 105 PHE A O 1
ATOM 815 N N . TRP A 1 106 ? 1.019 11.318 10.487 1.00 90.12 106 TRP A N 1
ATOM 816 C CA . TRP A 1 106 ? 2.396 11.801 10.345 1.00 90.12 106 TRP A CA 1
ATOM 817 C C . TRP A 1 106 ? 3.270 10.831 9.556 1.00 90.12 106 TRP A C 1
ATOM 819 O O . TRP A 1 106 ? 3.555 9.727 10.010 1.00 90.12 106 TRP A O 1
ATOM 829 N N . HIS A 1 107 ? 3.802 11.304 8.430 1.00 88.56 107 HIS A N 1
ATOM 830 C CA . HIS A 1 107 ? 4.850 10.629 7.672 1.00 88.56 107 HIS A CA 1
ATOM 831 C C . HIS A 1 107 ? 6.010 11.582 7.373 1.00 88.56 107 HIS A C 1
ATOM 833 O O . HIS A 1 107 ? 5.868 12.804 7.414 1.00 88.56 107 HIS A O 1
ATOM 839 N N . THR A 1 108 ? 7.179 11.025 7.054 1.00 88.44 108 THR A N 1
ATOM 840 C CA . THR A 1 108 ? 8.338 11.822 6.638 1.00 88.44 108 THR A CA 1
ATOM 841 C C . THR A 1 108 ? 8.073 12.538 5.312 1.00 88.44 108 THR A C 1
ATOM 843 O O . THR A 1 108 ? 7.350 12.034 4.449 1.00 88.44 108 THR A O 1
ATOM 846 N N . GLN A 1 109 ? 8.689 13.704 5.116 1.00 88.31 109 GLN A N 1
ATOM 847 C CA . GLN A 1 109 ? 8.599 14.450 3.859 1.00 88.31 109 GLN A CA 1
ATOM 848 C C . GLN A 1 109 ? 9.077 13.590 2.673 1.00 88.31 109 GLN A C 1
ATOM 850 O O . GLN A 1 109 ? 10.095 12.908 2.774 1.00 88.31 109 GLN A O 1
ATOM 855 N N . GLY A 1 110 ? 8.333 13.610 1.560 1.00 85.62 110 GLY A N 1
ATOM 856 C CA . GLY A 1 110 ? 8.642 12.826 0.351 1.00 85.62 110 GLY A CA 1
ATOM 857 C C . GLY A 1 110 ? 8.225 11.348 0.397 1.00 85.62 110 GLY A C 1
ATOM 858 O O . GLY A 1 110 ? 8.601 10.578 -0.480 1.00 85.62 110 GLY A O 1
ATOM 859 N N . SER A 1 111 ? 7.465 10.928 1.414 1.00 84.50 111 SER A N 1
ATOM 860 C CA . SER A 1 111 ? 6.915 9.562 1.523 1.00 84.50 111 SER A CA 1
ATOM 861 C C . SER A 1 111 ? 5.572 9.357 0.803 1.00 84.50 111 SER A C 1
ATOM 863 O O . SER A 1 111 ? 5.088 8.218 0.740 1.00 84.50 111 SER A O 1
ATOM 865 N N . GLY A 1 112 ? 4.984 10.460 0.323 1.00 78.69 112 GLY A N 1
ATOM 866 C CA . GLY A 1 112 ? 3.727 10.575 -0.417 1.00 78.69 112 GLY A CA 1
ATOM 867 C C . GLY A 1 112 ? 3.981 10.662 -1.906 1.00 78.69 112 GLY A C 1
ATOM 868 O O . GLY A 1 112 ? 4.703 11.610 -2.283 1.00 78.69 112 GLY A O 1
#

Foldseek 3Di:
DDLKDWDDPFQAIWIWDPQDDPVLTAFQFAAAAPPDGGGRGPVSVCNRAVPPVNVVCQRPPFWDWDADDVGIDIGTDHNCRVRLVVLQVVLVVCCVVVVNDRDDRDDDPPND

Solvent-accessible surface area (backbone atoms only — not comparable to full-atom values): 6691 Å² total; per-residue (Å²): 141,81,81,70,43,80,51,70,79,55,68,49,32,30,40,33,30,96,66,48,56,77,92,60,42,38,64,33,33,45,63,87,44,84,86,50,77,72,43,64,22,40,66,40,33,44,62,35,44,62,36,70,68,46,32,49,46,42,56,72,76,36,46,47,79,47,81,51,100,93,44,82,37,49,47,59,64,49,50,66,59,48,40,51,50,51,52,51,51,56,33,54,78,42,19,78,87,44,77,74,51,70,82,85,90,85,77,65,89,86,77,119

Mean predicted aligned error: 3.54 Å

Secondary structure (DSSP, 8-state):
--S-EEEE-SS-EEEE-TT--GGG-B----SS-TTS----SHHHHHHHHTSHHHHHHHHHTSEEEEEETTEEEEEE--HHHHHHHHHHHHHHHTTTTTTT--------TT--

Nearest PDB structures (foldseek):
  5tgu-assembly1_D  TM=3.539E-01  e=1.719E+00  Influenza A virus
  4bgz-assembly1_F  TM=3.972E-01  e=4.719E+00  Influenza A virus (A/turkey/Turkey/1/2005(H5N1))
  5v2a-assembly1_B  TM=3.457E-01  e=3.905E+00  Influenza A virus (A/pigeon/Wuxi/0405007G/2013(H7N9))
  7vl8-as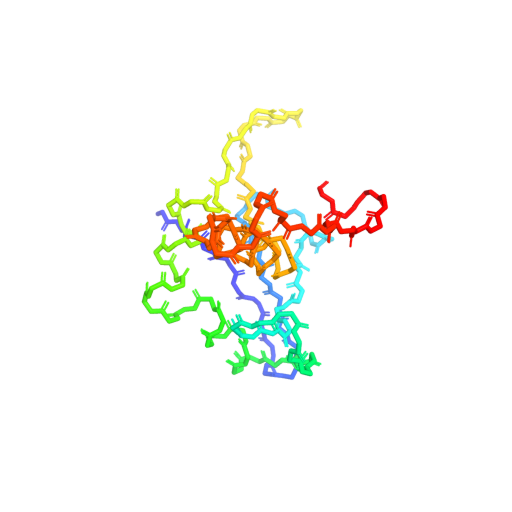sembly1_R  TM=3.237E-01  e=4.430E+00  Homo sapiens
  7y66-assembly1_D  TM=2.592E-01  e=8.327E+00  Homo sapiens

pLDDT: mean 93.86, std 3.68, range [78.69, 97.69]

Sequence (112 aa):
YNALIILSNGSKSKVGSVSAEWEHFADWKKINSEGEEGIISLETMIRGTCEPAHLLDLLENYTLFMEAKGGLIKLVAKNHQYLGVLQAMEALAQIEHKAGRLGVFWHTQGSG

Organism: NCBI:txid412755

InterPro domains:
  IPR051268 Type I restriction enzyme R subunit [PTHR30195] (1-112)